Protein AF-A0A8T1CGM1-F1 (afdb_monomer)

Solvent-accessible surface area (backbone atoms only — not comparable to full-atom values): 9281 Å² total; per-residue (Å²): 141,79,81,81,87,76,86,78,75,80,75,72,71,72,84,67,80,70,88,69,70,95,62,44,48,41,72,47,46,52,64,58,50,25,49,33,32,46,67,66,33,56,70,59,54,49,53,56,62,74,44,39,51,74,72,44,93,86,72,47,77,78,50,71,70,66,22,68,60,67,75,18,20,38,68,46,68,41,57,56,22,53,37,34,5,44,73,61,69,31,59,68,52,36,55,48,48,64,75,75,49,95,49,67,63,50,57,71,57,31,50,53,41,24,62,75,68,65,36,60,70,60,46,52,53,49,52,57,53,43,53,77,68,72,59,59,91,82,60,88,77,77,79,79,81,77,76,78,85,78,131

pLDDT: mean 76.6, std 20.75, range [34.06, 97.69]

Mean predicted aligned error: 13.8 Å

Organism: NCBI:txid29920

Radius of gyration: 26.81 Å; Cα contacts (8 Å, |Δi|>4): 154; chains: 1; bounding box: 36×34×122 Å

Structure (mmCIF, N/CA/C/O backbone):
data_AF-A0A8T1CGM1-F1
#
_entry.id   AF-A0A8T1CGM1-F1
#
loop_
_atom_site.group_PDB
_atom_site.id
_atom_site.type_symbol
_atom_site.label_atom_id
_atom_site.label_alt_id
_atom_site.label_comp_id
_atom_site.label_asym_id
_atom_site.label_entity_id
_atom_site.label_seq_id
_atom_site.pdbx_PDB_ins_code
_atom_site.Cartn_x
_atom_site.Cartn_y
_atom_site.Cartn_z
_atom_site.occupancy
_atom_site.B_iso_or_equiv
_atom_site.auth_seq_id
_atom_site.auth_comp_id
_atom_site.auth_asym_id
_atom_site.auth_atom_id
_atom_site.pdbx_PDB_model_num
ATOM 1 N N . MET A 1 1 ? 20.957 -11.826 -76.454 1.00 45.12 1 MET A N 1
ATOM 2 C CA . MET A 1 1 ? 21.498 -12.264 -75.152 1.00 45.12 1 MET A CA 1
ATOM 3 C C . MET A 1 1 ? 21.562 -11.023 -74.289 1.00 45.12 1 MET A C 1
ATOM 5 O O . MET A 1 1 ? 22.475 -10.228 -74.450 1.00 45.12 1 MET A O 1
ATOM 9 N N . VAL A 1 2 ? 20.482 -10.781 -73.550 1.00 40.62 2 VAL A N 1
ATOM 10 C CA . VAL A 1 2 ? 20.271 -9.596 -72.712 1.00 40.62 2 VAL A CA 1
ATOM 11 C C . VAL A 1 2 ? 20.382 -10.045 -71.255 1.00 40.62 2 VAL A C 1
ATOM 13 O O . VAL A 1 2 ? 19.939 -11.141 -70.932 1.00 40.62 2 VAL A O 1
ATOM 16 N N . SER A 1 3 ? 21.067 -9.186 -70.505 1.00 46.22 3 SER A N 1
ATOM 17 C CA . SER A 1 3 ? 21.378 -9.020 -69.080 1.00 46.22 3 SER A CA 1
ATOM 18 C C . SER A 1 3 ? 20.576 -9.751 -67.979 1.00 46.22 3 SER A C 1
ATOM 20 O O . SER A 1 3 ? 19.505 -10.285 -68.245 1.00 46.22 3 SER A O 1
ATOM 22 N N . PRO A 1 4 ? 21.132 -9.780 -66.743 1.00 44.06 4 PRO A N 1
ATOM 23 C CA . PRO A 1 4 ? 20.674 -10.588 -65.612 1.00 44.06 4 PRO A CA 1
ATOM 24 C C . PRO A 1 4 ? 19.329 -10.108 -65.067 1.00 44.06 4 PRO A C 1
ATOM 26 O O . PRO A 1 4 ? 19.076 -8.909 -65.035 1.00 44.06 4 PRO A O 1
ATOM 29 N N . ASP A 1 5 ? 18.513 -11.066 -64.630 1.00 43.56 5 ASP A N 1
ATOM 30 C CA . ASP A 1 5 ? 17.264 -10.843 -63.903 1.00 43.56 5 ASP A CA 1
ATOM 31 C C . ASP A 1 5 ? 17.589 -10.163 -62.565 1.00 43.56 5 ASP A C 1
ATOM 33 O O . ASP A 1 5 ? 18.245 -10.748 -61.694 1.00 43.56 5 ASP A O 1
ATOM 37 N N . ASP A 1 6 ? 17.211 -8.891 -62.473 1.00 46.47 6 ASP A N 1
ATOM 38 C CA . ASP A 1 6 ? 17.294 -8.067 -61.280 1.00 46.47 6 ASP A CA 1
ATOM 39 C C . ASP A 1 6 ? 16.354 -8.631 -60.212 1.00 46.47 6 ASP A C 1
ATOM 41 O O . ASP A 1 6 ? 15.208 -9.001 -60.470 1.00 46.47 6 ASP A O 1
ATOM 45 N N . GLY A 1 7 ? 16.882 -8.728 -58.994 1.00 52.12 7 GLY A N 1
ATOM 46 C CA . GLY A 1 7 ? 16.134 -9.179 -57.839 1.00 52.12 7 GLY A CA 1
ATOM 47 C C . GLY A 1 7 ? 15.023 -8.201 -57.486 1.00 52.12 7 GLY A C 1
ATOM 48 O O . GLY A 1 7 ? 15.295 -7.087 -57.057 1.00 52.12 7 GLY A O 1
ATOM 49 N N . ASP A 1 8 ? 13.793 -8.688 -57.554 1.00 43.06 8 ASP A N 1
ATOM 50 C CA . ASP A 1 8 ? 12.683 -8.191 -56.753 1.00 43.06 8 ASP A CA 1
ATOM 51 C C . ASP A 1 8 ? 12.345 -9.283 -55.730 1.00 43.06 8 ASP A C 1
ATOM 53 O O . ASP A 1 8 ? 11.370 -10.030 -55.844 1.00 43.06 8 ASP A O 1
ATOM 57 N N . GLU A 1 9 ? 13.224 -9.421 -54.729 1.00 48.78 9 GLU A N 1
ATOM 58 C CA . GLU A 1 9 ? 12.839 -10.029 -53.462 1.00 48.78 9 GLU A CA 1
ATOM 59 C C . GLU A 1 9 ? 11.695 -9.183 -52.910 1.00 48.78 9 GLU A C 1
ATOM 61 O O . GLU A 1 9 ? 11.880 -8.030 -52.521 1.00 48.78 9 GLU A O 1
ATOM 66 N N . ASP A 1 10 ? 10.503 -9.774 -52.936 1.00 40.97 10 ASP A N 1
ATOM 67 C CA . ASP A 1 10 ? 9.297 -9.328 -52.261 1.00 40.97 10 ASP A CA 1
ATOM 68 C C . ASP A 1 10 ? 9.617 -9.089 -50.777 1.00 40.97 10 ASP A C 1
ATOM 70 O O . ASP A 1 10 ? 9.443 -9.954 -49.915 1.00 40.97 10 ASP A O 1
ATOM 74 N N . ASN A 1 11 ? 10.135 -7.894 -50.483 1.00 41.22 11 ASN A N 1
ATOM 75 C CA . ASN A 1 11 ? 10.268 -7.332 -49.153 1.00 41.22 11 ASN A CA 1
ATOM 76 C C . ASN A 1 11 ? 8.862 -6.942 -48.692 1.00 41.22 11 ASN A C 1
ATOM 78 O O . ASN A 1 11 ? 8.547 -5.777 -48.446 1.00 41.22 11 ASN A O 1
ATOM 82 N N . THR A 1 12 ? 8.006 -7.952 -48.533 1.00 42.50 12 THR A N 1
ATOM 83 C CA . THR A 1 12 ? 6.999 -7.935 -47.486 1.00 42.50 12 THR A CA 1
ATOM 84 C C . THR A 1 12 ? 7.771 -7.939 -46.179 1.00 42.50 12 THR A C 1
ATOM 86 O O . THR A 1 12 ? 7.964 -8.969 -45.529 1.00 42.50 12 THR A O 1
ATOM 89 N N . GLU A 1 13 ? 8.265 -6.747 -45.829 1.00 40.22 13 GLU A N 1
ATOM 90 C CA . GLU A 1 13 ? 8.698 -6.388 -44.498 1.00 40.22 13 GLU A CA 1
ATOM 91 C C . GLU A 1 13 ? 7.617 -6.908 -43.577 1.00 40.22 13 GLU A C 1
ATOM 93 O O . GLU A 1 13 ? 6.503 -6.386 -43.468 1.00 40.22 13 GLU A O 1
ATOM 98 N N . LYS A 1 14 ? 7.950 -8.044 -42.977 1.00 44.44 14 LYS A N 1
ATOM 99 C CA . LYS A 1 14 ? 7.220 -8.621 -41.888 1.00 44.44 14 LYS A CA 1
ATOM 100 C C . LYS A 1 14 ? 7.111 -7.481 -40.896 1.00 44.44 14 LYS A C 1
ATOM 102 O O . LYS A 1 14 ? 8.061 -7.189 -40.175 1.00 44.44 14 LYS A O 1
ATOM 107 N N . ALA A 1 15 ? 5.920 -6.903 -40.801 1.00 40.94 15 ALA A N 1
ATOM 108 C CA . ALA A 1 15 ? 5.411 -6.326 -39.574 1.00 40.94 15 ALA A CA 1
ATOM 109 C C . ALA A 1 15 ? 5.287 -7.465 -38.544 1.00 40.94 15 ALA A C 1
ATOM 111 O O . ALA A 1 15 ? 4.219 -7.775 -38.025 1.00 40.94 15 ALA A O 1
ATOM 112 N N . GLY A 1 16 ? 6.404 -8.140 -38.275 1.00 34.06 16 GLY A N 1
ATOM 113 C CA . GLY A 1 16 ? 6.619 -8.968 -37.123 1.00 34.06 16 GLY A CA 1
ATOM 114 C C . GLY A 1 16 ? 6.787 -7.988 -35.989 1.00 34.06 16 GLY A C 1
ATOM 115 O O . GLY A 1 16 ? 7.898 -7.584 -35.663 1.00 34.06 16 GLY A O 1
ATOM 116 N N . TRP A 1 17 ? 5.664 -7.593 -35.401 1.00 44.16 17 TRP A N 1
ATOM 117 C CA . TRP A 1 17 ? 5.637 -7.078 -34.045 1.00 44.16 17 TRP A CA 1
ATOM 118 C C . TRP A 1 17 ? 6.084 -8.235 -33.149 1.00 44.16 17 TRP A C 1
ATOM 120 O O . TRP A 1 17 ? 5.285 -8.984 -32.589 1.00 44.16 17 TRP A O 1
ATOM 130 N N . GLY A 1 18 ? 7.397 -8.456 -33.121 1.00 34.59 18 GLY A N 1
ATOM 131 C CA . GLY A 1 18 ? 8.057 -9.461 -32.320 1.00 34.59 18 GLY A CA 1
ATOM 132 C C . GLY A 1 18 ? 7.998 -9.035 -30.866 1.00 34.59 18 GLY A C 1
ATOM 133 O O . GLY A 1 18 ? 8.881 -8.339 -30.394 1.00 34.59 18 GLY A O 1
ATOM 134 N N . GLY A 1 19 ? 6.931 -9.429 -30.174 1.00 39.66 19 GLY A N 1
ATOM 135 C CA . GLY A 1 19 ? 6.986 -9.957 -28.807 1.00 39.66 19 GLY A CA 1
ATOM 136 C C . GLY A 1 19 ? 7.692 -9.162 -27.698 1.00 39.66 19 GLY A C 1
ATOM 137 O O . GLY A 1 19 ? 8.019 -9.771 -26.686 1.00 39.66 19 GLY A O 1
ATOM 138 N N . GLY A 1 20 ? 7.920 -7.855 -27.828 1.00 43.47 20 GLY A N 1
ATOM 139 C CA . GLY A 1 20 ? 8.492 -7.004 -26.780 1.00 43.47 20 GLY A CA 1
ATOM 140 C C . GLY A 1 20 ? 7.460 -6.000 -26.282 1.00 43.47 20 GLY A C 1
ATOM 141 O O . GLY A 1 20 ? 7.309 -4.925 -26.850 1.00 43.47 20 GLY A O 1
ATOM 142 N N . GLY A 1 21 ? 6.686 -6.364 -25.257 1.00 51.84 21 GLY A N 1
ATOM 143 C CA . GLY A 1 21 ? 5.640 -5.500 -24.706 1.00 51.84 21 GLY A CA 1
ATOM 144 C C . 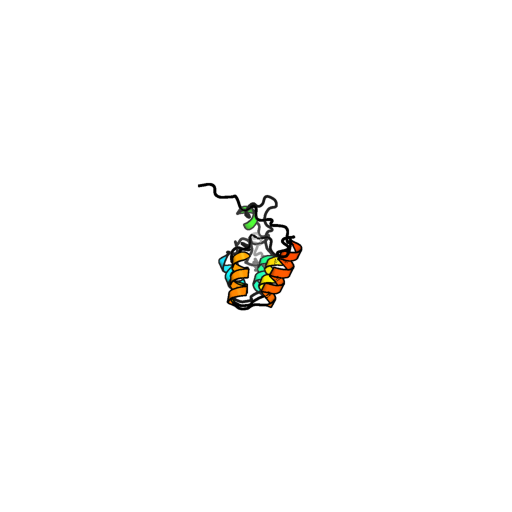GLY A 1 21 ? 6.184 -4.132 -24.268 1.00 51.84 21 GLY A C 1
ATOM 145 O O . GLY A 1 21 ? 7.126 -4.057 -23.488 1.00 51.84 21 GLY A O 1
ATOM 146 N N . HIS A 1 22 ? 5.532 -3.068 -24.741 1.00 54.31 22 HIS A N 1
ATOM 147 C CA . HIS A 1 22 ? 5.855 -1.632 -24.662 1.00 54.31 22 HIS A CA 1
ATOM 148 C C . HIS A 1 22 ? 6.063 -0.995 -23.257 1.00 54.31 22 HIS A C 1
ATOM 150 O O . HIS A 1 22 ? 5.968 0.222 -23.118 1.00 54.31 22 HIS A O 1
ATOM 156 N N . PHE A 1 23 ? 6.343 -1.774 -22.207 1.00 57.66 23 PHE A N 1
ATOM 157 C CA . PHE A 1 23 ? 6.631 -1.283 -20.848 1.00 57.66 23 PHE A CA 1
ATOM 158 C C . PHE A 1 23 ? 8.017 -1.679 -20.318 1.00 57.66 23 PHE A C 1
ATOM 160 O O . PHE A 1 23 ? 8.310 -1.441 -19.145 1.00 57.66 23 PHE A O 1
ATOM 167 N N . ALA A 1 24 ? 8.881 -2.254 -21.157 1.00 62.12 24 ALA A N 1
ATOM 168 C CA . ALA A 1 24 ? 10.290 -2.385 -20.817 1.00 62.12 24 ALA A CA 1
ATOM 169 C C . ALA A 1 24 ? 10.952 -0.994 -20.747 1.00 62.12 24 ALA A C 1
ATOM 171 O O . ALA A 1 24 ? 10.493 -0.036 -21.366 1.00 62.12 24 ALA A O 1
ATOM 172 N N . SER A 1 25 ? 11.989 -0.863 -19.925 1.00 70.75 25 SER A N 1
ATOM 173 C CA . SER A 1 25 ? 12.817 0.338 -19.782 1.00 70.75 25 SER A CA 1
ATOM 174 C C . SER A 1 25 ? 12.219 1.584 -19.112 1.00 70.75 25 SER A C 1
ATOM 176 O O . SER A 1 25 ? 12.734 2.692 -19.291 1.00 70.75 25 SER A O 1
ATOM 178 N N . CYS A 1 26 ? 11.178 1.448 -18.286 1.00 81.62 26 CYS A N 1
ATOM 179 C CA . CYS A 1 26 ? 10.639 2.572 -17.513 1.00 81.62 26 CYS A CA 1
ATOM 180 C C . CYS A 1 26 ? 10.917 2.473 -16.000 1.00 81.62 26 CYS A C 1
ATOM 182 O O . CYS A 1 26 ? 11.224 1.412 -15.453 1.00 81.62 26 CYS A O 1
ATOM 184 N N . ILE A 1 27 ? 10.820 3.613 -15.305 1.00 86.06 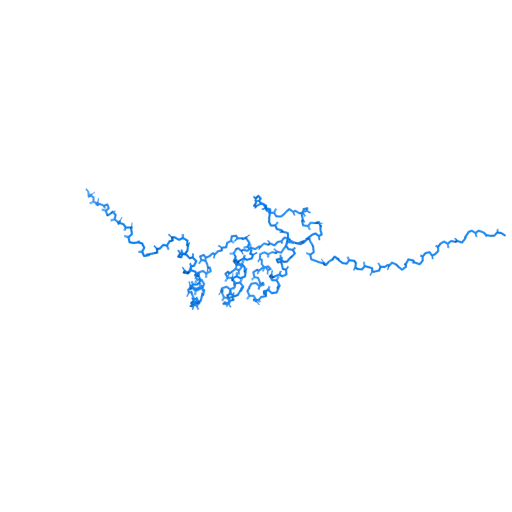27 ILE A N 1
ATOM 185 C CA . ILE A 1 27 ? 10.785 3.667 -13.838 1.00 86.06 27 ILE A CA 1
ATOM 186 C C . ILE A 1 27 ? 9.357 3.991 -13.419 1.00 86.06 27 ILE A C 1
ATOM 188 O O . ILE A 1 27 ? 8.895 5.121 -13.587 1.00 86.06 27 ILE A O 1
ATOM 192 N N . ILE A 1 28 ? 8.684 3.027 -12.800 1.00 90.12 28 ILE A N 1
ATOM 193 C CA . ILE A 1 28 ? 7.378 3.242 -12.188 1.00 90.12 28 ILE A CA 1
ATOM 194 C C . ILE A 1 28 ? 7.563 4.119 -10.947 1.00 90.12 28 ILE A C 1
ATOM 196 O O . ILE A 1 28 ? 8.245 3.756 -9.978 1.00 90.12 28 ILE A O 1
ATOM 200 N N . SER A 1 29 ? 6.984 5.318 -11.006 1.00 91.19 29 SER A N 1
ATOM 201 C CA . SER A 1 29 ? 7.127 6.339 -9.974 1.00 91.19 29 SER A CA 1
ATOM 202 C C . SER A 1 29 ? 6.374 5.973 -8.692 1.00 91.19 29 SER A C 1
ATOM 204 O O . SER A 1 29 ? 5.444 5.165 -8.684 1.00 91.19 29 SER A O 1
ATOM 206 N N . VAL A 1 30 ? 6.757 6.628 -7.592 1.00 90.56 30 VAL A N 1
ATOM 207 C CA . VAL A 1 30 ? 6.050 6.515 -6.307 1.00 90.56 30 VAL A CA 1
ATOM 208 C C . VAL A 1 30 ? 4.583 6.909 -6.472 1.00 90.56 30 VAL A C 1
ATOM 210 O O . VAL A 1 30 ? 3.716 6.272 -5.883 1.00 90.56 30 VAL A O 1
ATOM 213 N N . ASP A 1 31 ? 4.297 7.928 -7.282 1.00 94.25 31 ASP A N 1
ATOM 214 C CA . ASP A 1 31 ? 2.936 8.420 -7.491 1.00 94.25 31 ASP A CA 1
ATOM 215 C C . ASP A 1 31 ? 2.083 7.424 -8.276 1.00 94.25 31 ASP A C 1
ATOM 217 O O . ASP A 1 31 ? 0.925 7.223 -7.927 1.00 94.25 31 ASP A O 1
ATOM 221 N N . ALA A 1 32 ? 2.656 6.717 -9.255 1.00 95.00 32 ALA A N 1
ATOM 222 C CA . ALA A 1 32 ? 1.953 5.649 -9.963 1.00 95.00 32 ALA A CA 1
ATOM 223 C C . ALA A 1 32 ? 1.550 4.510 -9.009 1.00 95.00 32 ALA A C 1
ATOM 225 O O . ALA A 1 32 ? 0.388 4.098 -8.980 1.00 95.00 32 ALA A O 1
ATOM 226 N N . VAL A 1 33 ? 2.481 4.051 -8.162 1.00 95.81 33 VAL A N 1
ATOM 227 C CA . VAL A 1 33 ? 2.203 3.036 -7.128 1.00 95.81 33 VAL A CA 1
ATOM 228 C C . VAL A 1 33 ? 1.154 3.542 -6.138 1.00 95.81 33 VAL A C 1
ATOM 230 O O . VAL A 1 33 ? 0.231 2.816 -5.762 1.00 95.81 33 VAL A O 1
ATOM 233 N N . ARG A 1 34 ? 1.275 4.801 -5.716 1.00 96.38 34 ARG A N 1
ATOM 234 C CA . ARG A 1 34 ? 0.386 5.434 -4.745 1.00 96.38 34 ARG A CA 1
ATOM 235 C C . ARG A 1 34 ? -1.038 5.570 -5.281 1.00 96.38 34 ARG A C 1
ATOM 237 O O . ARG A 1 34 ? -1.972 5.239 -4.557 1.00 96.38 34 ARG A O 1
ATOM 244 N N . SER A 1 35 ? -1.199 5.976 -6.537 1.00 97.44 35 SER A N 1
ATOM 245 C CA . SER A 1 35 ? -2.491 6.052 -7.224 1.00 97.44 35 SER A CA 1
ATOM 246 C C . SER A 1 35 ? -3.126 4.674 -7.390 1.00 97.44 35 SER A C 1
ATOM 248 O O . SER A 1 35 ? -4.286 4.491 -7.030 1.00 97.44 35 SER A O 1
ATOM 250 N N . ALA A 1 36 ? -2.364 3.670 -7.837 1.00 97.44 36 ALA A N 1
ATOM 251 C CA . ALA A 1 36 ? -2.865 2.297 -7.928 1.00 97.44 36 ALA A CA 1
ATOM 252 C C . ALA A 1 36 ? -3.309 1.754 -6.554 1.00 97.44 36 ALA A C 1
ATOM 254 O O . ALA A 1 36 ? -4.347 1.099 -6.444 1.00 97.44 36 ALA A O 1
ATOM 255 N N . SER A 1 37 ? -2.573 2.099 -5.492 1.00 97.38 37 SER A N 1
ATOM 256 C CA . SER A 1 37 ? -2.918 1.736 -4.112 1.00 97.38 37 SER A CA 1
ATOM 257 C C . SER A 1 37 ? -4.196 2.429 -3.624 1.00 97.38 37 SER A C 1
ATOM 259 O O . SER A 1 37 ? -5.065 1.789 -3.029 1.00 97.38 37 SER A O 1
ATOM 261 N N . ALA A 1 38 ? -4.335 3.727 -3.911 1.00 97.12 38 ALA A N 1
ATOM 262 C CA . ALA A 1 38 ? -5.516 4.516 -3.569 1.00 97.12 38 ALA A CA 1
ATOM 263 C C . ALA A 1 38 ? -6.778 4.000 -4.274 1.00 97.12 38 ALA A C 1
ATOM 265 O O . ALA A 1 38 ? -7.840 3.979 -3.671 1.00 97.12 38 ALA A O 1
ATOM 266 N N . LEU A 1 39 ? -6.654 3.529 -5.518 1.00 97.19 39 LEU A N 1
ATOM 267 C CA . LEU A 1 39 ? -7.773 3.102 -6.367 1.00 97.19 39 LEU A CA 1
ATOM 268 C C . LEU A 1 39 ? -8.109 1.601 -6.269 1.00 97.19 39 LEU A C 1
ATOM 270 O O . LEU A 1 39 ? -8.866 1.089 -7.092 1.00 97.19 39 LEU A O 1
ATOM 274 N N . ARG A 1 40 ? -7.526 0.869 -5.307 1.00 96.75 40 ARG A N 1
ATOM 275 C CA . ARG A 1 40 ? -7.670 -0.598 -5.162 1.00 96.75 40 ARG A CA 1
ATOM 276 C C . ARG A 1 40 ? -7.307 -1.374 -6.438 1.00 96.75 40 ARG A C 1
ATOM 278 O O . ARG A 1 40 ? -7.840 -2.449 -6.697 1.00 96.75 40 ARG A O 1
ATOM 285 N N . ARG A 1 41 ? -6.381 -0.849 -7.244 1.00 97.69 41 ARG A N 1
ATOM 286 C CA . ARG A 1 41 ? -5.933 -1.476 -8.497 1.00 97.69 41 ARG A CA 1
ATOM 287 C C . ARG A 1 41 ? -4.844 -2.502 -8.232 1.00 97.69 41 ARG A C 1
ATOM 289 O O . ARG A 1 41 ? -3.678 -2.323 -8.583 1.00 97.69 41 ARG A O 1
ATOM 296 N N . LEU A 1 42 ? -5.229 -3.579 -7.551 1.00 96.88 42 LEU A N 1
ATOM 297 C CA . LEU A 1 42 ? -4.319 -4.669 -7.215 1.00 96.88 42 LEU A CA 1
ATOM 298 C C . LEU A 1 42 ? -3.796 -5.396 -8.461 1.00 96.88 42 LEU A C 1
ATOM 300 O O . LEU A 1 42 ? -2.674 -5.893 -8.457 1.00 96.88 42 LEU A O 1
ATOM 304 N N . ASP A 1 43 ? -4.586 -5.420 -9.530 1.00 96.19 43 ASP A N 1
ATOM 305 C CA . ASP A 1 43 ? -4.199 -5.871 -10.866 1.00 96.19 43 ASP A CA 1
ATOM 306 C C . ASP A 1 43 ? -2.973 -5.111 -11.395 1.00 96.19 43 ASP A C 1
ATOM 308 O O . ASP A 1 43 ? -1.980 -5.729 -11.777 1.00 96.19 43 ASP A O 1
ATOM 312 N N . ILE A 1 44 ? -2.999 -3.779 -11.322 1.00 95.31 44 ILE A N 1
ATOM 313 C CA . ILE A 1 44 ? -1.892 -2.917 -11.753 1.00 95.31 44 ILE A CA 1
ATOM 314 C C . ILE A 1 44 ? -0.667 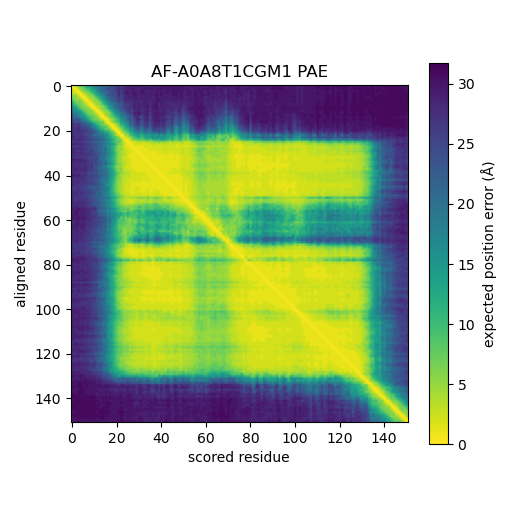-3.121 -10.856 1.00 95.31 44 ILE A C 1
ATOM 316 O O . ILE A 1 44 ? 0.451 -3.240 -11.351 1.00 95.31 44 ILE A O 1
ATOM 320 N N . LEU A 1 45 ? -0.856 -3.224 -9.537 1.00 96.31 45 LEU A N 1
ATOM 321 C CA . LEU A 1 45 ? 0.249 -3.483 -8.606 1.00 96.31 45 LEU A CA 1
ATOM 322 C C . LEU A 1 45 ? 0.910 -4.848 -8.876 1.00 96.31 45 LEU A C 1
ATOM 324 O O . LEU A 1 45 ? 2.137 -4.953 -8.901 1.00 96.31 45 LEU A O 1
ATOM 328 N N . LYS A 1 46 ? 0.112 -5.891 -9.137 1.00 95.62 46 LYS A N 1
ATOM 329 C CA . LYS A 1 46 ? 0.608 -7.220 -9.526 1.00 95.62 46 LYS A CA 1
ATOM 330 C C . LYS A 1 46 ? 1.325 -7.184 -10.873 1.00 95.62 46 LYS A C 1
ATOM 332 O O . LYS A 1 46 ? 2.362 -7.828 -11.007 1.00 95.62 46 LYS A O 1
ATOM 337 N N . PHE A 1 47 ? 0.825 -6.411 -11.837 1.00 92.50 47 PHE A N 1
ATOM 338 C CA . PHE A 1 47 ? 1.507 -6.178 -13.109 1.00 92.50 47 PHE A CA 1
ATOM 339 C C . PHE A 1 47 ? 2.873 -5.512 -12.898 1.00 92.50 47 PHE A C 1
ATOM 341 O O . PHE A 1 47 ? 3.877 -6.034 -13.379 1.00 92.50 47 PHE A O 1
ATOM 348 N N . PHE A 1 48 ? 2.939 -4.442 -12.095 1.00 92.19 48 PHE A N 1
ATOM 349 C CA . PHE A 1 48 ? 4.206 -3.794 -11.748 1.00 92.19 48 PHE A CA 1
ATOM 350 C C . PHE A 1 48 ? 5.188 -4.777 -11.113 1.00 92.19 48 PHE A C 1
ATOM 352 O O . PHE A 1 48 ? 6.361 -4.759 -11.453 1.00 92.19 48 PHE A O 1
ATOM 359 N N . LYS A 1 49 ? 4.724 -5.666 -10.234 1.00 92.19 49 LYS A N 1
ATOM 360 C CA . LYS A 1 49 ? 5.583 -6.654 -9.572 1.00 92.19 49 LYS A CA 1
ATOM 361 C C . LYS A 1 49 ? 6.054 -7.783 -10.493 1.00 92.19 49 LYS A C 1
ATOM 363 O O . LYS A 1 49 ? 7.151 -8.291 -10.299 1.00 92.19 49 LYS A O 1
ATOM 368 N N . LYS A 1 50 ? 5.236 -8.213 -11.458 1.00 90.31 50 LYS A N 1
ATOM 369 C CA . LYS A 1 50 ? 5.515 -9.392 -12.299 1.00 90.31 50 LYS A CA 1
ATOM 370 C C . LYS A 1 50 ? 6.758 -9.222 -13.174 1.00 90.31 50 LYS A C 1
ATOM 372 O O . LYS A 1 50 ? 7.475 -10.193 -13.381 1.00 90.31 50 LYS A O 1
ATOM 377 N N . VAL A 1 51 ? 6.978 -8.018 -13.691 1.00 83.75 51 VAL A N 1
ATOM 378 C CA . VAL A 1 51 ? 8.080 -7.706 -14.617 1.00 83.75 51 VAL A CA 1
ATOM 379 C C . VAL A 1 51 ? 9.042 -6.672 -14.019 1.00 83.75 51 VAL A C 1
ATOM 381 O O . VAL A 1 51 ? 9.724 -5.943 -14.739 1.00 83.75 51 VAL A O 1
ATOM 384 N N . GLU A 1 52 ? 9.079 -6.580 -12.683 1.00 88.38 52 GLU A N 1
ATOM 385 C CA . GLU A 1 52 ? 10.026 -5.698 -12.006 1.00 88.38 52 GLU A CA 1
ATOM 386 C C . GLU A 1 52 ? 11.448 -6.248 -12.092 1.00 88.38 52 GLU A C 1
ATOM 388 O O . GLU A 1 52 ? 11.692 -7.432 -11.850 1.00 88.38 52 GLU A O 1
ATOM 393 N N . ILE A 1 53 ? 12.396 -5.353 -12.336 1.00 85.38 53 ILE A N 1
ATOM 394 C CA . ILE A 1 53 ? 13.807 -5.614 -12.090 1.00 85.38 53 ILE A CA 1
ATOM 395 C C . ILE A 1 53 ? 13.995 -5.602 -10.565 1.00 85.38 53 ILE A C 1
ATOM 397 O O . IL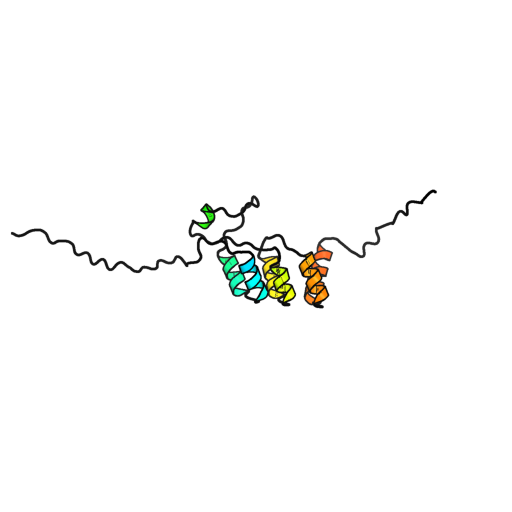E A 1 53 ? 13.710 -4.575 -9.929 1.00 85.38 53 ILE A O 1
ATOM 401 N N . PRO A 1 54 ? 14.430 -6.716 -9.942 1.00 78.56 54 PRO A N 1
ATOM 402 C CA . PRO A 1 54 ? 14.608 -6.772 -8.500 1.00 78.56 54 PRO A CA 1
ATOM 403 C C . PRO A 1 54 ? 15.608 -5.713 -8.021 1.00 78.56 54 PRO A C 1
ATOM 405 O O . PRO A 1 54 ? 16.605 -5.458 -8.700 1.00 78.56 54 PRO A O 1
ATOM 408 N N . PRO A 1 55 ? 15.396 -5.113 -6.836 1.00 72.56 55 PRO A N 1
ATOM 409 C CA . PRO A 1 55 ? 16.383 -4.215 -6.261 1.00 72.56 55 PRO A CA 1
ATOM 410 C C . PRO A 1 55 ? 17.698 -4.961 -6.032 1.00 72.56 55 PRO A C 1
ATOM 412 O O . PRO A 1 55 ? 17.716 -6.147 -5.682 1.00 72.56 55 PRO A O 1
ATOM 415 N N . ARG A 1 56 ? 18.804 -4.243 -6.213 1.00 72.56 56 ARG A N 1
ATOM 416 C CA . ARG A 1 56 ? 20.143 -4.800 -6.055 1.00 72.56 56 ARG A CA 1
ATOM 417 C C . ARG A 1 56 ? 20.359 -5.285 -4.618 1.00 72.56 56 ARG A C 1
ATOM 419 O O . ARG A 1 56 ? 19.841 -4.708 -3.659 1.00 72.56 56 ARG A O 1
ATOM 426 N N . ARG A 1 57 ? 21.144 -6.359 -4.460 1.00 69.88 57 ARG A N 1
ATOM 427 C CA . ARG A 1 57 ? 21.460 -6.950 -3.141 1.00 69.88 57 ARG A CA 1
ATOM 428 C C . ARG A 1 57 ? 22.213 -5.980 -2.225 1.00 69.88 57 ARG A C 1
ATOM 430 O O . ARG A 1 57 ? 22.078 -6.079 -1.013 1.00 69.88 57 ARG A O 1
ATOM 437 N N . ASP A 1 58 ? 22.963 -5.054 -2.816 1.00 73.81 58 ASP A N 1
ATOM 438 C CA . ASP A 1 58 ? 23.711 -3.987 -2.140 1.00 73.81 58 ASP A CA 1
ATOM 439 C C . ASP A 1 58 ? 22.811 -2.836 -1.636 1.00 73.81 58 ASP A C 1
ATOM 441 O O . ASP A 1 58 ? 23.303 -1.879 -1.044 1.00 73.81 58 ASP A O 1
ATOM 445 N N . GLY A 1 59 ? 21.491 -2.910 -1.857 1.00 65.69 59 GLY A N 1
ATOM 446 C CA . GLY A 1 59 ? 20.548 -1.841 -1.515 1.00 65.69 59 GLY A CA 1
ATOM 447 C C . GLY A 1 59 ? 20.609 -0.641 -2.467 1.00 65.69 59 GLY A C 1
ATOM 448 O O . GLY A 1 59 ? 19.932 0.365 -2.238 1.00 65.69 59 GLY A O 1
ATOM 449 N N . GLY A 1 60 ? 21.394 -0.742 -3.540 1.00 67.50 60 GLY A N 1
ATOM 450 C CA . GLY A 1 60 ? 21.501 0.253 -4.590 1.00 67.50 60 GLY A CA 1
ATOM 451 C C . GLY A 1 60 ? 20.211 0.394 -5.397 1.00 67.50 60 GLY A C 1
ATOM 452 O O . GLY A 1 60 ? 19.402 -0.529 -5.528 1.00 67.50 60 GLY A O 1
ATOM 453 N N . LYS A 1 61 ? 20.012 1.587 -5.964 1.00 70.25 61 LYS A N 1
ATOM 454 C CA . LYS A 1 61 ? 18.937 1.827 -6.936 1.00 70.25 61 LYS A CA 1
ATOM 455 C C . LYS A 1 61 ? 19.253 1.080 -8.233 1.00 70.25 61 LYS A C 1
ATOM 457 O O . LYS A 1 61 ? 20.420 0.973 -8.597 1.00 70.25 61 LYS A O 1
ATOM 462 N N . VAL A 1 62 ? 18.207 0.645 -8.935 1.00 71.56 62 VAL A N 1
ATOM 463 C CA . VAL A 1 62 ? 18.329 0.096 -10.294 1.00 71.56 62 VAL A CA 1
ATOM 464 C C . VAL A 1 62 ? 19.029 1.126 -11.188 1.00 71.56 62 VAL A C 1
ATOM 466 O O . VAL A 1 62 ? 18.656 2.309 -11.171 1.00 71.56 62 VAL A O 1
ATOM 469 N N . THR A 1 63 ? 20.066 0.705 -11.911 1.00 72.12 63 THR A N 1
ATOM 470 C CA . THR A 1 63 ? 20.850 1.584 -12.791 1.00 72.12 63 THR A CA 1
ATOM 471 C C . THR A 1 63 ? 20.133 1.807 -14.122 1.00 72.12 63 THR A C 1
ATOM 473 O O . THR A 1 63 ? 19.208 1.082 -14.485 1.00 72.12 63 THR A O 1
ATOM 476 N N . ARG A 1 64 ? 20.538 2.845 -14.867 1.00 68.12 64 ARG A N 1
ATOM 477 C CA . ARG A 1 64 ? 19.969 3.105 -16.198 1.00 68.12 64 ARG A CA 1
ATOM 478 C C . ARG A 1 64 ? 20.209 1.928 -17.145 1.00 68.12 64 ARG A C 1
ATOM 480 O O . ARG A 1 64 ? 19.284 1.543 -17.844 1.00 68.12 64 ARG A O 1
ATOM 487 N N . ASP A 1 65 ? 21.394 1.329 -17.103 1.00 68.50 65 ASP A N 1
ATOM 488 C CA . ASP A 1 65 ? 21.774 0.221 -17.987 1.00 68.50 65 ASP A CA 1
ATOM 489 C C . ASP A 1 65 ? 20.952 -1.047 -17.716 1.00 68.50 65 ASP A C 1
ATOM 491 O O . ASP A 1 65 ? 20.559 -1.741 -18.649 1.00 68.50 65 ASP A O 1
ATOM 495 N N . GLU A 1 66 ? 20.603 -1.308 -16.450 1.00 68.31 66 GLU A N 1
ATOM 496 C CA . GLU A 1 66 ? 19.692 -2.399 -16.076 1.00 68.31 66 GLU A CA 1
ATOM 497 C C . GLU A 1 66 ? 18.284 -2.174 -16.652 1.00 68.31 66 GLU A C 1
ATOM 499 O O . GLU 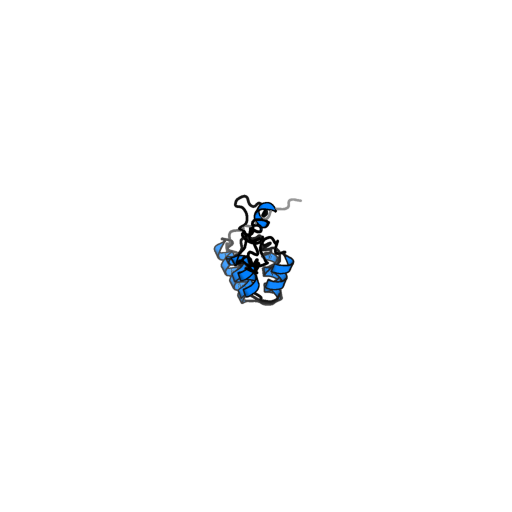A 1 66 ? 17.634 -3.118 -17.094 1.00 68.31 66 GLU A O 1
ATOM 504 N N . ILE A 1 67 ? 17.822 -0.922 -16.702 1.00 70.38 67 ILE A N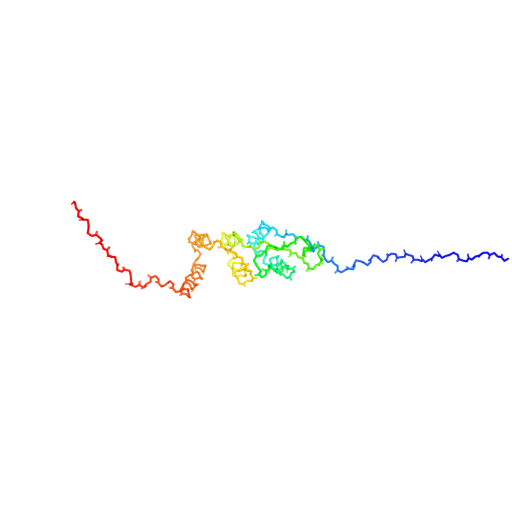 1
ATOM 505 C CA . ILE A 1 67 ? 16.503 -0.547 -17.229 1.00 70.38 67 ILE A CA 1
ATOM 506 C C . ILE A 1 67 ? 16.479 -0.623 -18.763 1.00 70.38 67 ILE A C 1
ATOM 508 O O . ILE A 1 67 ? 15.510 -1.120 -19.324 1.00 70.38 67 ILE A O 1
ATOM 512 N N . TYR A 1 68 ? 17.536 -0.188 -19.453 1.00 64.94 68 TYR A N 1
ATOM 513 C CA . TYR A 1 68 ? 17.613 -0.179 -20.924 1.00 64.94 68 TYR A CA 1
ATOM 514 C C . TYR A 1 68 ? 17.760 -1.566 -21.573 1.00 64.94 68 TYR A C 1
ATOM 516 O O . TYR A 1 68 ? 17.836 -1.661 -22.792 1.00 64.94 68 TYR A O 1
ATOM 524 N N . SER A 1 69 ? 17.800 -2.638 -20.782 1.00 62.03 69 SER A N 1
ATOM 525 C CA . SER A 1 69 ? 18.129 -3.987 -21.248 1.00 62.03 69 SER A CA 1
ATOM 526 C C . SER A 1 69 ? 16.939 -4.823 -21.759 1.00 62.03 69 SER A C 1
ATOM 528 O O . SER A 1 69 ? 17.073 -6.029 -21.893 1.00 62.03 69 SER A O 1
ATOM 530 N N . ASP A 1 70 ? 15.767 -4.234 -22.021 1.00 62.66 70 ASP A N 1
ATOM 531 C CA . ASP A 1 70 ? 14.518 -4.930 -22.411 1.00 62.66 70 ASP A CA 1
ATOM 532 C C . ASP A 1 70 ? 13.983 -5.988 -21.414 1.00 62.66 70 ASP A C 1
ATOM 534 O O . ASP A 1 70 ? 12.914 -6.564 -21.617 1.00 62.66 70 ASP A O 1
ATOM 538 N N . PHE A 1 71 ? 14.657 -6.210 -20.280 1.00 68.94 71 PHE A N 1
ATOM 539 C CA . PHE A 1 71 ? 14.308 -7.264 -19.319 1.00 68.94 71 PHE A CA 1
ATOM 540 C C . PHE A 1 71 ? 13.268 -6.861 -18.253 1.00 68.94 71 PHE A C 1
ATOM 542 O O . PHE A 1 71 ? 12.907 -7.691 -17.417 1.00 68.94 71 PHE A O 1
ATOM 549 N N . GLY A 1 72 ? 12.752 -5.624 -18.260 1.00 78.75 72 GLY A N 1
ATOM 550 C CA . GLY A 1 72 ? 11.676 -5.203 -17.351 1.00 78.75 72 GLY A CA 1
ATOM 551 C C . GLY A 1 72 ? 11.665 -3.712 -17.016 1.00 78.75 72 GLY A C 1
ATOM 552 O O . GLY A 1 72 ? 12.191 -2.880 -17.757 1.00 78.75 72 GLY A O 1
ATOM 553 N N . HIS A 1 73 ? 11.056 -3.367 -15.878 1.00 85.25 73 HIS A N 1
ATOM 554 C CA . HIS A 1 73 ? 10.994 -1.994 -15.364 1.00 85.25 73 HIS A CA 1
ATOM 555 C C . HIS A 1 73 ? 11.438 -1.900 -13.900 1.00 85.25 73 HIS A C 1
ATOM 557 O O . HIS A 1 73 ? 11.313 -2.842 -13.120 1.00 85.25 73 HIS A O 1
ATOM 563 N N . GLY A 1 74 ? 11.930 -0.734 -13.484 1.00 87.44 74 GLY A N 1
ATOM 564 C CA . GLY A 1 74 ? 12.211 -0.463 -12.072 1.00 87.44 74 GLY A CA 1
ATOM 565 C C . GLY A 1 74 ? 10.958 0.037 -11.354 1.00 87.44 74 GLY A C 1
ATOM 566 O O . GLY A 1 74 ? 10.306 0.957 -11.845 1.00 87.44 74 GLY A O 1
ATOM 567 N N . VAL A 1 75 ? 10.628 -0.492 -10.170 1.00 90.19 75 VAL A N 1
ATOM 568 C CA . VAL A 1 75 ? 9.473 -0.011 -9.385 1.00 90.19 75 VAL A CA 1
ATOM 569 C C . VAL A 1 75 ? 9.900 0.645 -8.078 1.00 90.19 75 VAL A C 1
ATOM 571 O O . VAL A 1 75 ? 10.650 0.078 -7.283 1.00 90.19 75 VAL A O 1
ATOM 574 N N . ARG A 1 76 ? 9.378 1.847 -7.812 1.00 89.94 76 ARG A N 1
ATOM 575 C CA . ARG A 1 76 ? 9.595 2.568 -6.549 1.00 89.94 76 ARG A CA 1
ATOM 576 C C . ARG A 1 76 ? 8.485 2.281 -5.537 1.00 89.94 76 ARG A C 1
ATOM 578 O O . ARG A 1 76 ? 7.610 3.113 -5.309 1.00 89.94 76 ARG A O 1
ATOM 585 N N . TRP A 1 77 ? 8.551 1.111 -4.909 1.00 92.38 77 TRP A N 1
ATOM 586 C CA . TRP A 1 77 ? 7.659 0.711 -3.815 1.00 92.38 77 TRP A CA 1
ATOM 587 C C . TRP A 1 77 ? 7.865 1.528 -2.523 1.00 92.38 77 TRP A C 1
ATOM 589 O O . TRP A 1 77 ? 8.945 2.068 -2.274 1.00 92.38 77 TRP A O 1
ATOM 599 N N . GLY A 1 78 ? 6.850 1.551 -1.652 1.00 89.31 78 GLY A N 1
ATOM 600 C CA . GLY A 1 78 ? 6.934 2.050 -0.278 1.00 89.31 78 GLY A CA 1
ATOM 601 C C . GLY A 1 78 ? 6.489 3.502 -0.085 1.00 89.31 78 GLY A C 1
ATOM 602 O O . GLY A 1 78 ? 5.559 4.008 -0.719 1.00 89.31 78 GLY A O 1
ATOM 603 N N . ARG A 1 79 ? 7.159 4.194 0.849 1.00 84.81 79 ARG A N 1
ATOM 604 C CA . ARG A 1 79 ? 6.809 5.550 1.315 1.00 84.81 79 ARG A CA 1
ATOM 605 C C . ARG A 1 79 ? 5.393 5.605 1.900 1.00 84.81 79 ARG A C 1
ATOM 607 O O . ARG A 1 79 ? 5.192 5.239 3.056 1.00 84.81 79 ARG A O 1
ATOM 614 N N . ARG A 1 80 ? 4.430 6.110 1.123 1.00 92.88 80 ARG A N 1
ATOM 615 C CA . ARG A 1 80 ? 3.037 6.366 1.528 1.00 92.88 80 ARG A CA 1
ATOM 616 C C . ARG A 1 80 ? 2.038 5.609 0.645 1.00 92.88 80 ARG A C 1
ATOM 618 O O . ARG A 1 80 ? 0.874 5.998 0.597 1.00 92.88 80 ARG A O 1
ATOM 625 N N . ASP A 1 81 ? 2.482 4.556 -0.041 1.00 95.44 81 ASP A N 1
ATOM 626 C CA . ASP A 1 81 ? 1.627 3.652 -0.820 1.00 95.44 81 ASP A CA 1
ATOM 627 C C . ASP A 1 81 ? 0.563 2.976 0.065 1.00 95.44 81 ASP A C 1
ATOM 629 O O . ASP A 1 81 ? -0.635 3.149 -0.155 1.00 95.44 81 ASP A O 1
ATOM 633 N N . MET A 1 82 ? 0.982 2.339 1.162 1.00 95.75 82 MET A N 1
ATOM 634 C CA . MET A 1 82 ? 0.084 1.738 2.152 1.00 95.75 82 MET A CA 1
ATOM 635 C C . MET A 1 82 ? -0.751 2.775 2.899 1.00 95.75 82 MET A C 1
ATOM 637 O O . MET A 1 82 ? -1.870 2.471 3.293 1.00 95.75 82 MET A O 1
ATOM 641 N N . VAL A 1 83 ? -0.236 3.996 3.087 1.00 96.81 83 VAL A N 1
ATOM 642 C CA . VAL A 1 83 ? -1.009 5.073 3.726 1.00 96.81 83 VAL A CA 1
ATOM 643 C C . VAL A 1 83 ? -2.223 5.417 2.868 1.00 96.81 83 VAL A C 1
ATOM 645 O O . VAL A 1 83 ? -3.311 5.544 3.408 1.00 96.81 83 VAL A O 1
ATOM 648 N N . GLN A 1 84 ? -2.071 5.499 1.540 1.00 96.94 84 GLN A N 1
ATOM 649 C CA . GLN A 1 84 ? -3.221 5.754 0.667 1.00 96.94 84 GLN A CA 1
ATOM 650 C C . GLN A 1 84 ? -4.205 4.595 0.623 1.00 96.94 84 GLN A C 1
ATOM 652 O O . GLN A 1 84 ? -5.411 4.827 0.621 1.00 96.94 84 GLN A O 1
ATOM 657 N N . ALA A 1 85 ? -3.714 3.357 0.621 1.00 97.19 85 ALA A N 1
ATOM 658 C CA . ALA A 1 85 ? -4.597 2.205 0.743 1.00 97.19 85 ALA A CA 1
ATOM 659 C C . ALA A 1 85 ? -5.382 2.247 2.071 1.00 97.19 85 ALA A C 1
ATOM 661 O O . ALA A 1 85 ? -6.590 2.038 2.066 1.00 97.19 85 ALA A O 1
ATOM 662 N N . ALA A 1 86 ? -4.735 2.603 3.187 1.00 97.00 86 ALA A N 1
ATOM 663 C CA . ALA A 1 86 ? -5.376 2.726 4.501 1.00 97.00 86 ALA A CA 1
ATOM 664 C C . ALA A 1 86 ? -6.404 3.859 4.558 1.00 97.00 86 ALA A C 1
ATOM 666 O O . ALA A 1 86 ? -7.501 3.665 5.077 1.00 97.00 86 ALA A O 1
ATOM 667 N N . SER A 1 87 ? -6.087 5.019 3.976 1.00 96.75 87 SER A N 1
ATOM 668 C CA . SER A 1 87 ? -7.014 6.155 3.919 1.00 96.75 87 SER A CA 1
ATOM 669 C C . SER A 1 87 ? -8.303 5.800 3.180 1.00 96.75 87 SER A C 1
ATOM 671 O O . SER A 1 87 ? -9.360 6.298 3.548 1.00 96.75 87 SER A O 1
ATOM 673 N N . ASN A 1 88 ? -8.226 4.890 2.205 1.00 95.81 88 ASN A N 1
ATOM 674 C CA . ASN A 1 88 ? -9.368 4.402 1.432 1.00 95.81 88 ASN A CA 1
ATOM 675 C C . ASN A 1 88 ? -9.911 3.042 1.923 1.00 95.81 88 ASN A C 1
ATOM 677 O O . ASN A 1 88 ? -10.721 2.425 1.240 1.00 95.81 88 ASN A O 1
ATOM 681 N N . LYS A 1 89 ? -9.484 2.550 3.098 1.00 94.50 89 LYS A N 1
ATOM 682 C CA . LYS A 1 89 ? -9.914 1.261 3.687 1.00 94.50 89 LYS A CA 1
ATOM 683 C C . LYS A 1 89 ? -9.670 0.037 2.777 1.00 94.50 89 LYS A C 1
ATOM 685 O O . LYS A 1 89 ? -10.412 -0.941 2.788 1.00 94.50 89 LYS A O 1
ATOM 690 N N . HIS A 1 90 ? -8.599 0.063 1.983 1.00 96.19 90 HIS A N 1
ATOM 691 C CA . HIS A 1 90 ? -8.202 -1.006 1.058 1.00 96.19 90 HIS A CA 1
ATOM 692 C C . HIS A 1 90 ? -7.204 -1.987 1.701 1.00 96.19 90 HIS A C 1
ATOM 694 O O . HIS A 1 90 ? -6.028 -2.044 1.337 1.00 96.19 90 HIS A O 1
ATOM 700 N N . GLN A 1 91 ? -7.673 -2.783 2.664 1.00 94.31 91 GLN A N 1
ATOM 701 C CA . GLN A 1 91 ? -6.838 -3.714 3.446 1.00 94.31 91 GLN A CA 1
ATOM 702 C C . GLN A 1 91 ? -6.141 -4.790 2.601 1.00 94.31 91 GLN A C 1
ATOM 704 O O . GLN A 1 91 ? -4.978 -5.109 2.843 1.00 94.31 91 GLN A O 1
ATOM 709 N N . GLU A 1 92 ? -6.795 -5.293 1.552 1.00 95.94 92 GLU A N 1
ATOM 710 C CA . GLU A 1 92 ? -6.190 -6.271 0.638 1.00 95.94 92 GLU A CA 1
ATOM 711 C C . GLU A 1 92 ? -4.900 -5.730 -0.003 1.00 95.94 92 GLU A C 1
ATOM 713 O O . GLU A 1 92 ? -3.881 -6.421 -0.065 1.00 95.94 92 GLU A O 1
ATOM 718 N N . VAL A 1 93 ? -4.916 -4.457 -0.415 1.00 97.12 93 VAL A N 1
ATOM 719 C CA . VAL A 1 93 ? -3.751 -3.778 -0.993 1.00 97.12 93 VAL A CA 1
ATOM 720 C C . VAL A 1 93 ? -2.645 -3.624 0.049 1.00 97.12 93 VAL A C 1
ATOM 722 O O . VAL A 1 93 ? -1.482 -3.865 -0.263 1.00 97.12 93 VAL A O 1
ATOM 725 N N . ILE A 1 94 ? -2.992 -3.273 1.290 1.00 95.94 94 ILE A N 1
ATOM 726 C CA . ILE A 1 94 ? -2.050 -3.168 2.416 1.00 95.94 94 ILE A CA 1
ATOM 727 C C . ILE A 1 94 ? -1.324 -4.498 2.631 1.00 95.94 94 ILE A C 1
ATOM 729 O O . ILE A 1 94 ? -0.091 -4.523 2.661 1.00 95.94 94 ILE A O 1
ATOM 733 N N . TRP A 1 95 ? -2.065 -5.603 2.746 1.00 95.31 95 TRP A N 1
ATOM 734 C CA . TRP A 1 95 ? -1.480 -6.926 2.963 1.00 95.31 95 TRP A CA 1
ATOM 735 C C . TRP A 1 95 ? -0.630 -7.375 1.782 1.00 95.31 95 TRP A C 1
ATOM 737 O O . TRP A 1 95 ? 0.476 -7.885 1.982 1.00 95.31 95 TRP A O 1
ATOM 747 N N . TRP A 1 96 ? -1.122 -7.173 0.557 1.00 97.06 96 TRP A N 1
ATOM 748 C CA . TRP A 1 96 ? -0.383 -7.561 -0.633 1.00 97.06 96 TRP A CA 1
ATOM 749 C C . TRP A 1 96 ? 0.914 -6.768 -0.758 1.00 97.06 96 TRP A C 1
ATOM 751 O O . TRP A 1 96 ? 1.971 -7.382 -0.906 1.00 97.06 96 TRP A O 1
ATOM 761 N N . LEU A 1 97 ? 0.858 -5.438 -0.625 1.00 95.75 97 LEU A N 1
ATOM 762 C CA . LEU A 1 97 ? 2.042 -4.586 -0.658 1.00 95.75 97 LEU A CA 1
ATOM 763 C C . LEU A 1 97 ? 3.038 -5.068 0.392 1.00 95.75 97 LEU A C 1
ATOM 765 O O . LEU A 1 97 ? 4.160 -5.420 0.034 1.00 95.75 97 LEU A O 1
ATOM 769 N N . TYR A 1 98 ? 2.611 -5.166 1.655 1.00 93.12 98 TYR A N 1
ATOM 770 C CA . TYR A 1 98 ? 3.469 -5.550 2.774 1.00 93.12 98 TYR A CA 1
ATOM 771 C C . TYR A 1 98 ? 4.205 -6.877 2.558 1.00 93.12 98 TYR A C 1
ATOM 773 O O . TYR A 1 98 ? 5.398 -6.952 2.841 1.00 93.12 98 TYR A O 1
ATOM 781 N N . ARG A 1 99 ? 3.516 -7.903 2.041 1.00 93.38 99 ARG A N 1
ATOM 782 C CA . ARG A 1 99 ? 4.083 -9.247 1.840 1.00 93.38 99 ARG A CA 1
ATOM 783 C C . ARG A 1 99 ? 4.946 -9.366 0.584 1.00 93.38 99 ARG A C 1
ATOM 785 O O . ARG A 1 99 ? 5.902 -10.132 0.581 1.00 93.38 99 ARG A O 1
ATOM 792 N N . ASN A 1 100 ? 4.606 -8.644 -0.484 1.00 94.25 100 ASN A N 1
ATOM 793 C CA . ASN A 1 100 ? 5.182 -8.884 -1.811 1.00 94.25 100 ASN A CA 1
ATOM 794 C C . ASN A 1 100 ? 6.262 -7.875 -2.206 1.00 94.25 100 ASN A C 1
ATOM 796 O O . ASN A 1 100 ? 6.987 -8.111 -3.176 1.00 94.25 100 ASN A O 1
ATOM 800 N N . THR A 1 101 ? 6.403 -6.757 -1.489 1.00 91.44 101 THR A N 1
ATOM 801 C CA . THR A 1 101 ? 7.381 -5.723 -1.848 1.00 91.44 101 THR A CA 1
ATOM 802 C C . THR A 1 101 ? 8.316 -5.398 -0.685 1.00 91.44 101 THR A C 1
ATOM 804 O O . THR A 1 101 ? 7.902 -5.239 0.466 1.00 91.44 101 THR A O 1
ATOM 807 N N . ARG A 1 102 ? 9.619 -5.333 -0.986 1.00 85.31 102 ARG A N 1
ATOM 808 C CA . ARG A 1 102 ? 10.678 -5.003 -0.024 1.00 85.31 102 ARG A CA 1
ATOM 809 C C . ARG A 1 102 ? 10.981 -3.515 -0.132 1.00 85.31 102 ARG A C 1
ATOM 811 O O . ARG A 1 102 ? 11.759 -3.103 -0.984 1.00 85.31 102 ARG A O 1
ATOM 818 N N . ALA A 1 103 ? 10.325 -2.712 0.698 1.00 85.62 103 ALA A N 1
ATOM 819 C CA . ALA A 1 103 ? 10.512 -1.268 0.709 1.00 85.62 103 ALA A CA 1
ATOM 820 C C . ALA A 1 103 ? 10.286 -0.677 2.105 1.00 85.62 103 ALA A C 1
ATOM 822 O O . ALA A 1 103 ? 9.464 -1.206 2.861 1.00 85.62 103 ALA A O 1
ATOM 823 N N . PRO A 1 104 ? 10.962 0.435 2.447 1.00 84.31 104 PRO A N 1
ATOM 824 C CA . PRO A 1 104 ? 10.679 1.169 3.671 1.00 84.31 104 PRO A CA 1
ATOM 825 C C . PRO A 1 104 ? 9.244 1.709 3.645 1.00 84.31 104 PRO A C 1
ATOM 827 O O . PRO A 1 104 ? 8.785 2.278 2.646 1.00 84.31 104 PRO A O 1
ATOM 830 N N . ARG A 1 105 ? 8.529 1.536 4.760 1.00 87.62 105 ARG A N 1
ATOM 831 C CA . ARG A 1 105 ? 7.105 1.871 4.874 1.00 87.62 105 ARG A CA 1
ATOM 832 C C . ARG A 1 105 ? 6.835 2.790 6.047 1.00 87.62 105 ARG A C 1
ATOM 834 O O . ARG A 1 105 ? 7.337 2.559 7.144 1.00 87.62 105 ARG A O 1
ATOM 841 N N . ALA A 1 106 ? 5.960 3.769 5.842 1.00 91.38 106 ALA A N 1
ATOM 842 C CA . ALA A 1 106 ? 5.496 4.666 6.894 1.00 91.38 106 ALA A CA 1
ATOM 843 C C . ALA A 1 106 ? 4.465 3.989 7.826 1.00 91.38 106 ALA A C 1
ATOM 845 O O . ALA A 1 106 ? 3.314 4.414 7.894 1.00 91.38 106 ALA A O 1
ATOM 846 N N . MET A 1 107 ? 4.865 2.932 8.548 1.00 91.56 107 MET A N 1
ATOM 847 C CA . MET A 1 107 ? 3.966 2.136 9.405 1.00 91.56 107 MET A CA 1
ATOM 848 C C . MET A 1 107 ? 3.244 2.967 10.465 1.00 91.56 107 MET A C 1
ATOM 850 O O . MET A 1 107 ? 2.041 2.807 10.633 1.00 91.56 107 MET A O 1
ATOM 854 N N . LYS A 1 108 ? 3.947 3.914 11.101 1.00 91.75 108 LYS A N 1
ATOM 855 C CA . LYS A 1 108 ? 3.346 4.855 12.060 1.00 91.75 108 LYS A CA 1
ATOM 856 C C . LYS A 1 108 ? 2.185 5.637 11.432 1.00 91.75 108 LYS A C 1
ATOM 858 O O . LYS A 1 108 ? 1.128 5.758 12.032 1.00 91.75 108 LYS A O 1
ATOM 863 N N . SER A 1 109 ? 2.341 6.116 10.195 1.00 95.38 109 SER A N 1
ATOM 864 C CA . SER A 1 109 ? 1.273 6.840 9.492 1.00 95.38 109 SER A CA 1
ATOM 865 C C . SER A 1 109 ? 0.097 5.939 9.115 1.00 95.38 109 SER A C 1
ATOM 867 O O . SER A 1 109 ? -1.042 6.385 9.176 1.00 95.38 109 SER A O 1
ATOM 869 N N . VAL A 1 110 ? 0.356 4.687 8.728 1.00 95.44 110 VAL A N 1
ATOM 870 C CA . VAL A 1 110 ? -0.701 3.706 8.431 1.00 95.44 110 VAL A CA 1
ATOM 871 C C . VAL A 1 110 ? -1.511 3.399 9.699 1.00 95.44 110 VAL A C 1
ATOM 873 O O . VAL A 1 110 ? -2.736 3.377 9.632 1.00 95.44 110 VAL A O 1
ATOM 876 N N . LEU A 1 111 ? -0.846 3.247 10.851 1.00 94.88 111 LEU A N 1
ATOM 877 C CA . LEU A 1 111 ? -1.492 3.070 12.154 1.00 94.88 111 LEU A CA 1
ATOM 878 C C . LEU A 1 111 ? -2.363 4.278 12.528 1.00 94.88 111 LEU A C 1
ATOM 880 O O . LEU A 1 111 ? -3.531 4.103 12.852 1.00 94.88 111 LEU A O 1
ATOM 884 N N . MET A 1 112 ? -1.833 5.501 12.420 1.00 96.12 112 MET A N 1
ATOM 885 C CA . MET A 1 112 ? -2.600 6.717 12.724 1.00 96.12 112 MET A CA 1
ATOM 886 C C . MET A 1 112 ? -3.858 6.845 11.858 1.00 96.12 112 MET A C 1
ATOM 888 O O . MET A 1 112 ? -4.916 7.213 12.358 1.00 96.12 112 MET A O 1
ATOM 892 N N . VAL A 1 113 ? -3.765 6.506 10.567 1.00 96.88 113 VAL A N 1
ATOM 893 C CA . VAL A 1 113 ? -4.931 6.482 9.671 1.00 96.88 113 VAL A CA 1
ATOM 894 C C . VAL A 1 113 ? -5.932 5.405 10.089 1.00 96.88 113 VAL A C 1
ATOM 896 O O . VAL A 1 113 ? -7.131 5.663 10.055 1.00 96.88 113 VAL A O 1
ATOM 899 N N . ALA A 1 114 ? -5.467 4.226 10.510 1.00 96.06 114 ALA A N 1
ATOM 900 C CA . ALA A 1 114 ? -6.337 3.164 11.011 1.00 96.06 114 ALA A CA 1
ATOM 901 C C . ALA A 1 114 ? -7.117 3.609 12.259 1.00 96.06 114 ALA A C 1
ATOM 903 O O . ALA A 1 114 ? -8.331 3.428 12.305 1.00 96.06 114 ALA A O 1
ATOM 904 N N . VAL A 1 115 ? -6.438 4.249 13.221 1.00 96.31 115 VAL A N 1
ATOM 905 C CA . VAL A 1 115 ? -7.060 4.817 14.430 1.00 96.31 115 VAL A CA 1
ATOM 906 C C . VAL A 1 115 ? -8.096 5.873 14.055 1.00 96.31 115 VAL A C 1
ATOM 908 O O . VAL A 1 115 ? -9.243 5.777 14.477 1.00 96.31 115 VAL A O 1
ATOM 911 N N . TYR A 1 116 ? -7.719 6.841 13.214 1.00 96.75 116 TYR A N 1
ATOM 912 C CA . TYR A 1 116 ? -8.618 7.914 12.782 1.00 96.75 116 TYR A CA 1
ATOM 913 C C . TYR A 1 116 ? -9.875 7.380 12.077 1.00 96.75 116 TYR A C 1
ATOM 915 O O . TYR A 1 116 ? -10.976 7.873 12.297 1.00 96.75 116 TYR A O 1
ATOM 923 N N . ASN A 1 117 ? -9.719 6.340 11.256 1.00 95.00 117 ASN A N 1
ATOM 924 C CA . ASN A 1 117 ? -10.813 5.735 10.500 1.00 95.00 117 ASN A CA 1
ATOM 925 C C . ASN A 1 117 ? -11.651 4.720 11.297 1.00 95.00 117 ASN A C 1
ATOM 927 O O . ASN A 1 117 ? -12.631 4.206 10.742 1.00 95.00 117 ASN A O 1
ATOM 931 N N . GLY A 1 118 ? -11.250 4.380 12.528 1.00 95.62 118 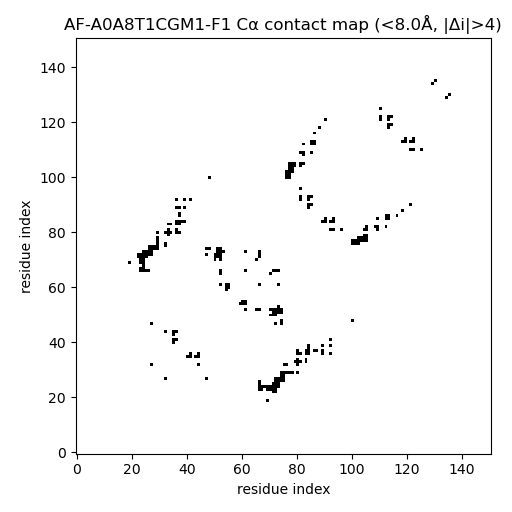GLY A N 1
ATOM 932 C CA . GLY A 1 118 ? -11.833 3.279 13.299 1.00 95.62 118 GLY A CA 1
ATOM 933 C C . GLY A 1 118 ? -11.680 1.914 12.613 1.00 95.62 118 GLY A C 1
ATOM 934 O O . GLY A 1 118 ? -12.570 1.072 12.708 1.00 95.62 118 GLY A O 1
ATOM 935 N N . ASP A 1 119 ? -10.594 1.695 11.862 1.00 96.06 119 ASP A N 1
ATOM 936 C CA . ASP A 1 119 ? -10.350 0.443 11.135 1.00 96.06 119 ASP A CA 1
ATOM 937 C C . ASP A 1 119 ? -9.818 -0.647 12.082 1.00 96.06 119 ASP A C 1
ATOM 939 O O . ASP A 1 119 ? -8.615 -0.906 12.166 1.00 96.06 119 ASP A O 1
ATOM 943 N N . ILE A 1 120 ? -10.741 -1.288 12.803 1.00 95.38 120 ILE A N 1
ATOM 944 C CA . ILE A 1 120 ? -10.442 -2.337 13.788 1.00 95.38 120 ILE A CA 1
ATOM 945 C C . ILE A 1 120 ? -9.653 -3.500 13.174 1.00 95.38 120 ILE A C 1
ATOM 947 O O . ILE A 1 120 ? -8.734 -4.016 13.804 1.00 95.38 120 ILE A O 1
ATOM 951 N N . VAL A 1 121 ? -9.949 -3.892 11.932 1.00 95.06 121 VAL A N 1
ATOM 952 C CA . VAL A 1 121 ? -9.256 -5.015 11.279 1.00 95.06 121 VAL A CA 1
ATOM 953 C C . VAL A 1 121 ? -7.783 -4.678 11.047 1.00 95.06 121 VAL A C 1
ATOM 955 O O . VAL A 1 121 ? -6.902 -5.505 11.296 1.00 95.06 121 VAL A O 1
ATOM 958 N N . LEU A 1 122 ? -7.489 -3.453 10.604 1.00 94.56 122 LEU A N 1
ATOM 959 C CA . LEU A 1 122 ? -6.112 -3.006 10.417 1.00 94.56 122 LEU A CA 1
ATOM 960 C C . LEU A 1 122 ? -5.378 -2.826 11.757 1.00 94.56 122 LEU A C 1
ATOM 962 O O . LEU A 1 122 ? -4.186 -3.128 11.840 1.00 94.56 122 LEU A O 1
ATOM 966 N N . LEU A 1 123 ? -6.077 -2.392 12.810 1.00 95.31 123 LEU A N 1
ATOM 967 C CA . LEU A 1 123 ? -5.528 -2.287 14.166 1.00 95.31 123 LEU A CA 1
ATOM 968 C C . LEU A 1 123 ? -5.191 -3.656 14.770 1.00 95.31 123 LEU A C 1
ATOM 970 O O . LEU A 1 123 ? -4.096 -3.821 15.305 1.00 95.31 123 LEU A O 1
ATOM 974 N N . GLU A 1 124 ? -6.059 -4.658 14.620 1.00 94.06 124 GLU A N 1
ATOM 975 C CA . GLU A 1 124 ? -5.770 -6.032 15.053 1.00 94.06 124 GLU A CA 1
ATOM 976 C C . GLU A 1 124 ? -4.570 -6.616 14.302 1.00 94.06 124 GLU A C 1
ATOM 978 O O . GLU A 1 124 ? -3.702 -7.260 14.899 1.00 94.06 124 GLU A O 1
ATOM 983 N N . TRP A 1 125 ? -4.445 -6.320 13.004 1.00 93.00 125 TRP A N 1
ATOM 984 C CA . TRP A 1 125 ? -3.261 -6.699 12.235 1.00 93.00 125 TRP A CA 1
ATOM 985 C C . TRP A 1 125 ? -1.977 -6.055 12.785 1.00 93.00 125 TRP A C 1
ATOM 987 O O . TRP A 1 125 ? -0.954 -6.734 12.914 1.00 93.00 125 TRP A O 1
ATOM 997 N N . PHE A 1 126 ? -2.017 -4.771 13.158 1.00 92.12 126 PHE A N 1
ATOM 998 C CA . PHE A 1 126 ? -0.890 -4.107 13.821 1.00 92.12 126 PHE A CA 1
ATOM 999 C C . PHE A 1 126 ? -0.577 -4.718 15.189 1.00 92.12 126 PHE A C 1
ATOM 1001 O O . PHE A 1 126 ? 0.588 -4.995 15.471 1.00 92.12 126 PHE A O 1
ATOM 1008 N N . ARG A 1 127 ? -1.595 -4.975 16.014 1.00 90.50 127 ARG A N 1
ATOM 1009 C CA . ARG A 1 127 ? -1.447 -5.584 17.341 1.00 90.50 127 ARG A CA 1
ATOM 1010 C C . ARG A 1 127 ? -0.800 -6.964 17.259 1.00 90.50 127 ARG A C 1
ATOM 1012 O O . ARG A 1 127 ? 0.121 -7.257 18.017 1.00 90.50 127 ARG A O 1
ATOM 1019 N N . ALA A 1 128 ? -1.258 -7.814 16.341 1.00 90.38 128 ALA A N 1
ATOM 1020 C CA . ALA A 1 128 ? -0.663 -9.128 16.109 1.00 90.38 128 ALA A CA 1
ATOM 1021 C C . ALA A 1 128 ? 0.805 -9.005 15.680 1.00 90.38 128 ALA A C 1
ATOM 1023 O O . ALA A 1 128 ? 1.671 -9.699 16.205 1.00 90.38 128 ALA A O 1
ATOM 1024 N N . LYS A 1 129 ? 1.099 -8.068 14.775 1.00 84.88 129 LYS A N 1
ATOM 1025 C CA . LYS A 1 129 ? 2.458 -7.831 14.291 1.00 84.88 129 LYS A CA 1
ATOM 1026 C C . LYS A 1 129 ? 3.415 -7.384 15.402 1.00 84.88 129 LYS A C 1
ATOM 1028 O O . LYS A 1 129 ? 4.518 -7.917 15.480 1.00 84.88 129 LYS A O 1
ATOM 1033 N N . TYR A 1 130 ? 3.031 -6.422 16.238 1.00 78.81 130 TYR A N 1
ATOM 1034 C CA . TYR A 1 130 ? 3.928 -5.896 17.273 1.00 78.81 130 TYR A CA 1
ATOM 1035 C C . TYR A 1 130 ? 4.087 -6.835 18.472 1.00 78.81 130 TYR A C 1
ATOM 1037 O O . TYR A 1 130 ? 5.201 -6.945 18.976 1.00 78.81 130 TYR A O 1
ATOM 1045 N N . ARG A 1 131 ? 3.059 -7.623 18.82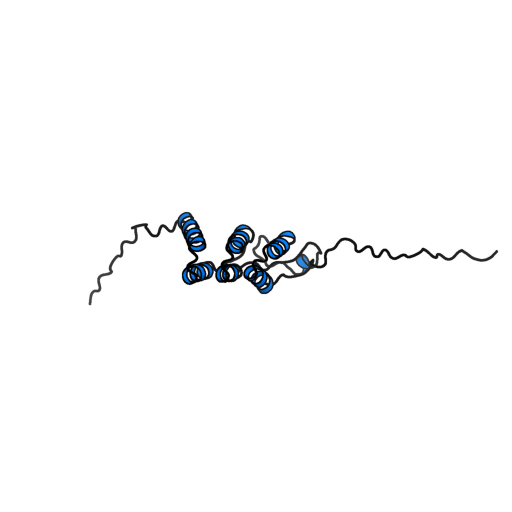6 1.00 74.06 131 ARG A N 1
ATOM 1046 C CA . ARG A 1 131 ? 3.211 -8.719 19.804 1.00 74.06 131 ARG A CA 1
ATOM 1047 C C . ARG A 1 131 ? 4.265 -9.736 19.370 1.00 74.06 131 ARG A C 1
ATOM 1049 O O . ARG A 1 131 ? 5.095 -10.148 20.167 1.00 74.06 131 ARG A O 1
ATOM 1056 N N . THR A 1 132 ? 4.304 -10.089 18.084 1.00 63.59 132 THR A N 1
ATOM 1057 C CA . THR A 1 132 ? 5.334 -11.010 17.564 1.00 63.59 132 THR A CA 1
ATOM 1058 C C . THR A 1 132 ? 6.742 -10.408 17.486 1.00 63.59 132 THR A C 1
ATOM 1060 O O . THR A 1 132 ? 7.693 -11.142 17.242 1.00 63.59 132 THR A O 1
ATOM 1063 N N . GLN A 1 133 ? 6.893 -9.090 17.671 1.00 60.81 133 GLN A N 1
ATOM 1064 C CA . GLN A 1 133 ? 8.190 -8.402 17.658 1.00 60.81 133 GLN A CA 1
ATOM 1065 C C . GLN A 1 133 ? 8.763 -8.140 19.063 1.00 60.81 133 GLN A C 1
ATOM 1067 O O . GLN A 1 133 ? 9.806 -7.502 19.157 1.00 60.81 133 GLN A O 1
ATOM 1072 N N . GLY A 1 134 ? 8.133 -8.654 20.129 1.00 53.16 134 GLY A N 1
ATOM 1073 C CA . GLY A 1 134 ? 8.694 -8.629 21.487 1.00 53.16 134 GLY A CA 1
ATOM 1074 C C . GLY A 1 134 ? 8.557 -7.301 22.235 1.00 53.16 134 GLY A C 1
ATOM 1075 O O . GLY A 1 134 ? 9.247 -7.101 23.223 1.00 53.16 134 GLY A O 1
ATOM 1076 N N . LEU A 1 135 ? 7.683 -6.398 21.785 1.00 52.75 135 LEU A N 1
ATOM 1077 C CA . LEU A 1 135 ? 7.194 -5.308 22.631 1.00 52.75 135 LEU A CA 1
ATOM 1078 C C . LEU A 1 135 ? 5.895 -5.800 23.256 1.00 52.75 135 LEU A C 1
ATOM 1080 O O . LEU A 1 135 ? 4.833 -5.683 22.639 1.00 52.75 135 LEU A O 1
ATOM 1084 N N . ASP A 1 136 ? 6.011 -6.439 24.415 1.00 50.12 136 ASP A N 1
ATOM 1085 C CA . ASP A 1 136 ? 4.864 -6.708 25.268 1.00 50.12 136 ASP A CA 1
ATOM 1086 C C . ASP A 1 136 ? 4.565 -5.421 26.051 1.00 50.12 136 ASP A C 1
ATOM 1088 O O . ASP A 1 136 ? 5.359 -5.049 26.907 1.00 50.12 136 ASP A O 1
ATOM 1092 N N . PRO A 1 137 ? 3.503 -4.662 25.728 1.00 50.88 137 PRO A N 1
ATOM 1093 C CA . PRO A 1 137 ? 3.159 -3.464 26.491 1.00 50.88 137 PRO A CA 1
ATOM 1094 C C . PRO A 1 137 ? 2.691 -3.790 27.919 1.00 50.88 137 PRO A C 1
ATOM 1096 O O . PRO A 1 137 ? 2.584 -2.866 28.718 1.00 50.88 137 PRO A O 1
ATOM 1099 N N . ASP A 1 138 ? 2.424 -5.068 28.218 1.00 51.09 138 ASP A N 1
ATOM 1100 C CA . ASP A 1 138 ? 2.071 -5.563 29.549 1.00 51.09 138 ASP A CA 1
ATOM 1101 C C . ASP A 1 138 ? 3.299 -6.122 30.306 1.00 51.09 138 ASP A C 1
ATOM 1103 O O . ASP A 1 138 ? 3.136 -6.744 31.354 1.00 51.09 138 ASP A O 1
ATOM 1107 N N . SER A 1 139 ? 4.537 -5.931 29.815 1.00 49.47 139 SER A N 1
ATOM 1108 C CA . SER A 1 139 ? 5.724 -6.255 30.616 1.00 49.47 139 SER A CA 1
ATOM 1109 C C . SER A 1 139 ? 5.858 -5.241 31.754 1.00 49.47 139 SER A C 1
ATOM 1111 O O . SER A 1 139 ? 6.257 -4.099 31.528 1.00 49.47 139 SER A O 1
ATOM 1113 N N . GLU A 1 140 ? 5.528 -5.663 32.971 1.00 53.41 140 GLU A N 1
ATOM 1114 C CA . GLU A 1 140 ? 5.572 -4.888 34.220 1.00 53.41 140 GLU A CA 1
ATOM 1115 C C . GLU A 1 140 ? 7.001 -4.503 34.689 1.00 53.41 140 GLU A C 1
ATOM 1117 O O . GLU A 1 140 ? 7.207 -4.266 35.872 1.00 53.41 140 GLU A O 1
ATOM 1122 N N . ASP A 1 141 ? 7.994 -4.415 33.797 1.00 54.06 141 ASP A N 1
ATOM 1123 C CA . ASP A 1 141 ? 9.420 -4.302 34.160 1.00 54.06 141 ASP A CA 1
ATOM 1124 C C . ASP A 1 141 ? 10.018 -2.876 34.062 1.00 54.06 141 ASP A C 1
ATOM 1126 O O . ASP A 1 141 ? 11.239 -2.719 34.061 1.00 54.06 141 ASP A O 1
ATOM 1130 N N . GLU A 1 142 ? 9.215 -1.807 33.997 1.00 53.12 142 GLU A N 1
ATOM 1131 C CA . GLU A 1 142 ? 9.746 -0.436 34.132 1.00 53.12 142 GLU A CA 1
ATOM 1132 C C . GLU A 1 142 ? 9.566 0.089 35.565 1.00 53.12 142 GLU A C 1
ATOM 1134 O O . GLU A 1 142 ? 8.655 0.859 35.872 1.00 53.12 142 GLU A O 1
ATOM 1139 N N . ASP A 1 143 ? 10.482 -0.326 36.445 1.00 46.47 143 ASP A N 1
ATOM 1140 C CA . ASP A 1 143 ? 10.736 0.331 37.727 1.00 46.47 143 ASP A CA 1
ATOM 1141 C C . ASP A 1 143 ? 11.195 1.779 37.474 1.00 46.47 143 ASP A C 1
ATOM 1143 O O . ASP A 1 143 ? 12.320 2.051 37.045 1.00 46.47 143 ASP A O 1
ATOM 1147 N N . TYR A 1 144 ? 10.306 2.737 37.739 1.00 48.44 144 TYR A N 1
ATOM 1148 C CA . TYR A 1 144 ? 10.634 4.159 37.754 1.00 48.44 144 TYR A CA 1
ATOM 1149 C C . TYR A 1 144 ? 11.470 4.479 38.997 1.00 48.44 144 TYR A C 1
ATOM 1151 O O . TYR A 1 144 ? 10.938 4.699 40.086 1.00 48.44 144 TYR A O 1
ATOM 1159 N N . GLU A 1 145 ? 12.789 4.554 38.833 1.00 48.47 145 GLU A N 1
ATOM 1160 C CA . GLU A 1 145 ? 13.673 5.171 39.821 1.00 4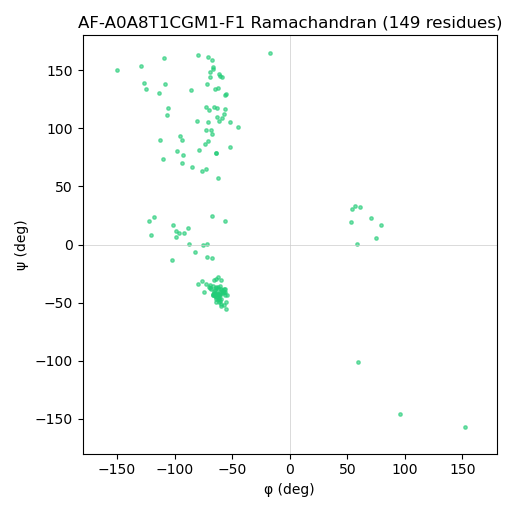8.47 145 GLU A CA 1
ATOM 1161 C C . GLU A 1 145 ? 13.372 6.682 39.862 1.00 48.47 145 GLU A C 1
ATOM 1163 O O . GLU A 1 145 ? 13.833 7.473 39.034 1.00 48.47 145 GLU A O 1
ATOM 1168 N N . VAL A 1 146 ? 12.518 7.092 40.806 1.00 47.19 146 VAL A N 1
ATOM 1169 C CA . VAL A 1 146 ? 12.279 8.502 41.125 1.00 47.19 146 VAL A CA 1
ATOM 1170 C C . VAL A 1 146 ? 13.557 9.040 41.755 1.00 47.19 146 VAL A C 1
ATOM 1172 O O . VAL A 1 146 ? 13.824 8.829 42.936 1.00 47.19 146 VAL A O 1
ATOM 1175 N N . GLY A 1 147 ? 14.366 9.720 40.944 1.00 44.94 147 GLY A N 1
ATOM 1176 C CA . GLY A 1 147 ? 15.484 10.514 41.429 1.00 44.94 147 GLY A CA 1
ATOM 1177 C C . GLY A 1 147 ? 14.969 11.553 42.419 1.00 44.94 147 GLY A C 1
ATOM 1178 O O . GLY A 1 147 ? 14.225 12.457 42.043 1.00 44.94 147 GLY A O 1
ATOM 1179 N N . GLU A 1 148 ? 15.343 11.394 43.687 1.00 47.34 148 GLU A N 1
ATOM 1180 C CA . GLU A 1 148 ? 15.081 12.374 44.733 1.00 47.34 148 GLU A CA 1
ATOM 1181 C C . GLU A 1 148 ? 15.673 13.733 44.332 1.00 47.34 148 GLU A C 1
ATOM 1183 O O . GLU A 1 148 ? 16.889 13.894 44.202 1.00 47.34 148 GLU A O 1
ATOM 1188 N N . GLU A 1 149 ? 14.806 14.731 44.168 1.00 49.97 149 GLU A N 1
ATOM 1189 C CA . GLU A 1 149 ? 15.202 16.133 44.200 1.00 49.97 149 GLU A CA 1
ATOM 1190 C C . GLU A 1 149 ? 15.744 16.454 45.600 1.00 49.97 149 GLU A C 1
ATOM 1192 O O . GLU A 1 149 ? 15.017 16.396 46.595 1.00 49.97 149 GLU A O 1
ATOM 1197 N N . LYS A 1 150 ? 17.022 16.833 45.689 1.00 43.34 150 LYS A N 1
ATOM 1198 C CA . LYS A 1 150 ? 17.531 17.598 46.830 1.00 43.34 150 LYS A CA 1
ATOM 1199 C C . LYS A 1 150 ? 17.762 19.042 46.400 1.00 43.34 150 LYS A C 1
ATOM 1201 O O . LYS A 1 150 ? 18.553 19.305 45.496 1.00 43.34 150 LYS A O 1
ATOM 1206 N N . LEU A 1 151 ? 16.995 19.905 47.068 1.00 41.94 151 LEU A N 1
ATOM 1207 C CA . LEU A 1 151 ? 17.050 21.367 47.113 1.00 41.94 151 LEU A CA 1
ATOM 1208 C C . LEU A 1 151 ? 18.464 21.908 47.359 1.00 41.94 151 LEU A C 1
ATOM 1210 O O . LEU A 1 151 ? 19.200 21.279 48.157 1.00 41.94 151 LEU A O 1
#

Sequence (151 aa):
MVSPDDGDEDNTEKAGWGGGGHFASCIISVDAVRSASALRRLDILKFFKKVEIPPRRDGGKVTRDEIYSDFGHGVRWGRRDMVQAASNKHQEVIWWLYRNTRAPRAMKSVLMVAVYNGDIVLLEWFRAKYRTQGLDPDSEDEDYEVGEEKL

Secondary structure (DSSP, 8-state):
------------------S--TTTT-EE-HHHHHHHHHTT-HHHHHHHHHTBPPPPTTSPPPPHHHHTTSS-BEE---BTHHHHHHHTT-HHHHHHHHHH----B-HHHHHHHHHHHT-HHHHHHHHHHHHTTT--TT-------------

Nearest PDB structures (foldseek):
  8jet-assembly1_D  TM=2.281E-01  e=3.095E+00  Arabidopsis thaliana

Foldseek 3Di:
DDDDDDDPPPPPVPPCPPDQPPQQQEEADPVNLQVCLLVVVVVVVVVQLVQADDQDPVNDAQDSVNRPPSSGYHYDAEDCSLVSNLLNVNVVSNVCSVPRDDDYYPVVSSCVSCVVVVVVVVVVVVVVVVVVVPPPVPPPPDDPPPDDDDD